Protein AF-A0A1B6PRH4-F1 (afdb_monomer_lite)

InterPro domains:
  IPR019352 SREBP regulating gene protein [PF10218] (24-128)
  IPR019352 SREBP regulating gene protein [PTHR13481] (14-128)

Structure (mmCIF, N/CA/C/O backbone):
data_AF-A0A1B6PRH4-F1
#
_entry.id   AF-A0A1B6PRH4-F1
#
loop_
_atom_site.group_PDB
_atom_site.id
_atom_site.type_symbol
_atom_site.label_atom_id
_atom_site.label_alt_id
_atom_site.label_comp_id
_atom_site.label_asym_id
_atom_site.label_entity_id
_atom_site.label_seq_id
_atom_site.pdbx_PDB_ins_code
_atom_site.Cartn_x
_atom_site.Cartn_y
_atom_site.Cartn_z
_atom_site.occupancy
_atom_site.B_iso_or_equiv
_atom_site.auth_seq_id
_atom_site.auth_comp_id
_atom_site.auth_asym_id
_atom_site.auth_atom_id
_atom_site.pdbx_PDB_model_num
ATOM 1 N N . ASP A 1 1 ? 70.673 -30.926 15.528 1.00 33.59 1 ASP A N 1
ATOM 2 C CA . ASP A 1 1 ? 70.305 -29.510 15.338 1.00 33.59 1 ASP A CA 1
ATOM 3 C C . ASP A 1 1 ? 68.884 -29.224 15.819 1.00 33.59 1 ASP A C 1
ATOM 5 O O . ASP A 1 1 ? 67.977 -29.919 15.391 1.00 33.59 1 ASP A O 1
ATOM 9 N N . VAL A 1 2 ? 68.760 -28.232 16.719 1.00 38.22 2 VAL A N 1
ATOM 10 C CA . VAL A 1 2 ? 67.645 -27.261 16.906 1.00 38.22 2 VAL A CA 1
ATOM 11 C C . VAL A 1 2 ? 66.243 -27.839 17.221 1.00 38.22 2 VAL A C 1
ATOM 13 O O . VAL A 1 2 ? 65.583 -28.402 16.363 1.00 38.22 2 VAL A O 1
ATOM 16 N N . VAL A 1 3 ? 65.797 -27.876 18.487 1.00 35.69 3 VAL A N 1
ATOM 17 C CA . VAL A 1 3 ? 65.148 -26.798 19.289 1.00 35.69 3 VAL A CA 1
ATOM 18 C C . VAL A 1 3 ? 63.795 -26.318 18.736 1.00 35.69 3 VAL A C 1
ATOM 20 O O . VAL A 1 3 ? 63.746 -25.613 17.741 1.00 35.69 3 VAL A O 1
ATOM 23 N N . GLY A 1 4 ? 62.734 -26.602 19.500 1.00 37.00 4 GLY A N 1
ATOM 24 C CA . GLY A 1 4 ? 61.896 -25.549 20.086 1.00 37.00 4 GLY A CA 1
ATOM 25 C C . GLY A 1 4 ? 60.727 -24.970 19.282 1.00 37.00 4 GLY A C 1
ATOM 26 O O . GLY A 1 4 ? 60.910 -24.173 18.374 1.00 37.00 4 GLY A O 1
ATOM 27 N N . ASP A 1 5 ? 59.549 -25.244 19.840 1.00 33.81 5 ASP A N 1
ATOM 28 C CA . ASP A 1 5 ? 58.513 -24.269 20.204 1.00 33.81 5 ASP A CA 1
ATOM 29 C C . ASP A 1 5 ? 57.366 -23.969 19.223 1.00 33.81 5 ASP A C 1
ATOM 31 O O . ASP A 1 5 ? 57.526 -23.554 18.076 1.00 33.81 5 ASP A O 1
ATOM 35 N N . SER A 1 6 ? 56.162 -24.174 19.755 1.00 49.47 6 SER A N 1
ATOM 36 C CA . SER A 1 6 ? 54.877 -23.810 19.170 1.00 49.47 6 SER A CA 1
ATOM 37 C C . SER A 1 6 ? 54.676 -22.297 19.253 1.00 49.47 6 SER A C 1
ATOM 39 O O . SER A 1 6 ? 54.876 -21.729 20.324 1.00 49.47 6 SER A O 1
ATOM 41 N N . PRO A 1 7 ? 54.105 -21.645 18.229 1.00 43.91 7 PRO A N 1
ATOM 42 C CA . PRO A 1 7 ? 53.455 -20.363 18.418 1.00 43.91 7 PRO A CA 1
ATOM 43 C C . PRO A 1 7 ? 51.938 -20.526 18.303 1.00 43.91 7 PRO A C 1
ATOM 45 O O . PRO A 1 7 ? 51.376 -20.672 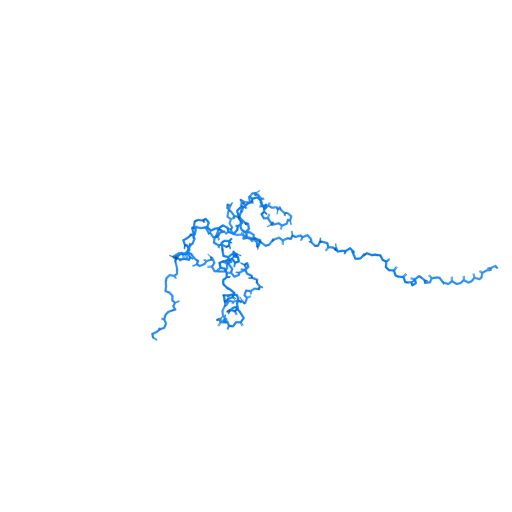17.218 1.00 43.91 7 PRO A O 1
ATOM 48 N N . SER A 1 8 ? 51.265 -20.432 19.445 1.00 50.00 8 SER A N 1
ATOM 49 C CA . SER A 1 8 ? 49.909 -19.887 19.504 1.00 50.00 8 SER A CA 1
ATOM 50 C C . SER A 1 8 ? 49.969 -18.398 19.149 1.00 50.00 8 SER A C 1
ATOM 52 O O . SER A 1 8 ? 50.751 -17.679 19.770 1.00 50.00 8 SER A O 1
ATOM 54 N N . PRO A 1 9 ? 49.107 -17.866 18.271 1.00 46.69 9 PRO A N 1
ATOM 55 C CA . PRO A 1 9 ? 48.766 -16.458 18.297 1.00 46.69 9 PRO A CA 1
ATOM 56 C C . PRO A 1 9 ? 47.439 -16.308 19.036 1.00 46.69 9 PRO A C 1
ATOM 58 O O . PRO A 1 9 ? 46.352 -16.468 18.482 1.00 46.69 9 PRO A O 1
ATOM 61 N N . SER A 1 10 ? 47.538 -15.996 20.324 1.00 45.62 10 SER A N 1
ATOM 62 C CA . SER A 1 10 ? 46.482 -15.279 21.021 1.00 45.62 10 SER A CA 1
ATOM 63 C C . SER A 1 10 ? 46.450 -13.821 20.556 1.00 45.62 10 SER A C 1
ATOM 65 O O . SER A 1 10 ? 47.498 -13.202 20.391 1.00 45.62 10 SER A O 1
ATOM 67 N N . LEU A 1 11 ? 45.234 -13.275 20.538 1.00 45.09 11 LEU A N 1
ATOM 68 C CA . LEU A 1 11 ? 44.891 -11.869 20.767 1.00 45.09 11 LEU A CA 1
ATOM 69 C C . LEU A 1 11 ? 44.703 -10.950 19.538 1.00 45.09 11 LEU A C 1
ATOM 71 O O . LEU A 1 11 ? 45.611 -10.290 19.051 1.00 45.09 11 LEU A O 1
ATOM 75 N N . SER A 1 12 ? 43.410 -10.770 19.248 1.00 44.47 12 SER A N 1
ATOM 76 C CA . SER A 1 12 ? 42.716 -9.476 19.167 1.00 44.47 12 SER A CA 1
ATOM 77 C C . SER A 1 12 ? 42.551 -8.778 17.815 1.00 44.47 12 SER A C 1
ATOM 79 O O . SER A 1 12 ? 43.491 -8.388 17.136 1.00 44.47 12 SER A O 1
ATOM 81 N N . SER A 1 13 ? 41.257 -8.525 17.576 1.00 58.16 13 SER A N 1
ATOM 82 C CA . SER A 1 13 ? 40.622 -7.428 16.846 1.00 58.16 13 SER A CA 1
ATOM 83 C C . SER A 1 13 ? 41.001 -7.219 15.381 1.00 58.16 13 SER A C 1
ATOM 85 O O . SER A 1 13 ? 42.016 -6.615 15.049 1.00 58.16 13 SER A O 1
ATOM 87 N N . ARG A 1 14 ? 40.049 -7.550 14.495 1.00 54.28 14 ARG A N 1
ATOM 88 C CA . ARG A 1 14 ? 39.701 -6.684 13.359 1.00 54.28 14 ARG A CA 1
ATOM 89 C C . ARG A 1 14 ? 38.306 -6.988 12.806 1.00 54.28 14 ARG A C 1
ATOM 91 O O . ARG A 1 14 ? 38.106 -7.976 12.115 1.00 54.28 14 ARG A O 1
ATOM 98 N N . LYS A 1 15 ? 37.430 -6.011 13.058 1.00 48.56 15 LYS A N 1
ATOM 99 C CA . LYS A 1 15 ? 36.200 -5.646 12.345 1.00 48.56 15 LYS A CA 1
ATOM 100 C C . LYS A 1 15 ? 35.042 -6.633 12.431 1.00 48.56 15 LYS A C 1
ATOM 102 O O . LYS A 1 15 ? 34.961 -7.587 11.669 1.00 48.56 15 LYS A O 1
ATOM 107 N N . ASP A 1 16 ? 34.074 -6.251 13.258 1.00 48.09 16 ASP A N 1
ATOM 108 C CA . ASP A 1 16 ? 32.658 -6.471 12.999 1.00 48.09 16 ASP A CA 1
ATOM 109 C C . ASP A 1 16 ? 32.350 -6.045 11.554 1.00 48.09 16 ASP A C 1
ATOM 111 O O . ASP A 1 16 ? 32.088 -4.878 11.256 1.00 48.09 16 ASP A O 1
ATOM 115 N N . ILE A 1 17 ? 32.425 -6.988 10.615 1.00 56.88 17 ILE A N 1
ATOM 116 C CA . ILE A 1 17 ? 31.616 -6.878 9.414 1.00 56.88 17 ILE A CA 1
ATOM 117 C C . ILE A 1 17 ? 30.196 -7.034 9.932 1.00 56.88 17 ILE A C 1
ATOM 119 O O . ILE A 1 17 ? 29.747 -8.135 10.243 1.00 56.88 17 ILE A O 1
ATOM 123 N N . CYS A 1 18 ? 29.510 -5.901 10.079 1.00 61.88 18 CYS A N 1
ATOM 124 C CA . CYS A 1 18 ? 28.065 -5.881 9.999 1.00 61.88 18 CYS A CA 1
ATOM 125 C C . CYS A 1 18 ? 27.749 -6.556 8.665 1.00 61.88 18 CYS A C 1
ATOM 127 O O . CYS A 1 18 ? 27.900 -5.947 7.604 1.00 61.88 18 CYS A O 1
ATOM 129 N N . PHE A 1 19 ? 27.441 -7.852 8.704 1.00 58.47 19 PHE A N 1
ATOM 130 C CA . PHE A 1 19 ? 26.771 -8.499 7.598 1.00 58.47 19 PHE A CA 1
ATOM 131 C C . PHE A 1 19 ? 25.474 -7.716 7.473 1.00 58.47 19 PHE A C 1
ATOM 133 O O . PHE A 1 19 ? 24.570 -7.873 8.292 1.00 58.47 19 PHE A O 1
ATOM 140 N N . ILE A 1 20 ? 25.444 -6.772 6.531 1.00 63.75 20 ILE A N 1
ATOM 141 C CA . ILE A 1 20 ? 24.212 -6.119 6.127 1.00 63.75 20 ILE A CA 1
ATOM 142 C C . ILE A 1 20 ? 23.420 -7.254 5.502 1.00 63.75 20 ILE A C 1
ATOM 144 O O . ILE A 1 20 ? 23.633 -7.609 4.343 1.00 63.75 20 ILE A O 1
ATOM 148 N N . GLU A 1 21 ? 22.605 -7.909 6.324 1.00 67.00 21 GLU A N 1
ATOM 149 C CA . GLU A 1 21 ? 21.648 -8.884 5.848 1.00 67.00 21 GLU A CA 1
ATOM 150 C C . GLU A 1 21 ? 20.840 -8.170 4.757 1.00 67.00 21 GLU A C 1
ATOM 152 O O . GLU A 1 21 ? 20.404 -7.029 4.969 1.00 67.00 21 GLU A O 1
ATOM 157 N N . PRO A 1 22 ? 20.746 -8.742 3.545 1.00 69.38 22 PRO A N 1
ATOM 158 C CA . PRO A 1 22 ? 20.070 -8.068 2.453 1.00 69.38 22 PRO A CA 1
ATOM 159 C C . PRO A 1 22 ? 18.643 -7.749 2.895 1.00 69.38 22 PRO A C 1
ATOM 161 O O . PRO A 1 22 ? 17.937 -8.617 3.403 1.00 69.38 22 PRO A O 1
ATOM 164 N N . ILE A 1 23 ? 18.229 -6.492 2.729 1.00 80.94 23 ILE A N 1
ATOM 165 C CA . ILE A 1 23 ? 16.868 -6.069 3.061 1.00 80.94 23 ILE A CA 1
ATOM 166 C C . ILE A 1 23 ? 15.927 -6.827 2.125 1.00 80.94 23 ILE A C 1
ATOM 168 O O . ILE A 1 23 ? 15.918 -6.576 0.920 1.00 80.94 23 ILE A O 1
ATOM 172 N N . VAL A 1 24 ? 15.165 -7.764 2.683 1.00 90.50 24 VAL A N 1
ATOM 173 C CA . VAL A 1 24 ? 14.123 -8.517 1.985 1.00 90.50 24 VAL A CA 1
ATOM 174 C C . VAL A 1 24 ? 12.779 -8.064 2.536 1.00 90.50 24 VAL A C 1
ATOM 176 O O . VAL A 1 24 ? 12.553 -8.117 3.743 1.00 90.50 24 VAL A O 1
ATOM 179 N N . CYS A 1 25 ? 11.896 -7.616 1.652 1.00 92.25 25 CYS A N 1
ATOM 180 C CA . CYS A 1 25 ? 10.549 -7.205 2.005 1.00 92.25 25 CYS A CA 1
ATOM 181 C C . CYS A 1 25 ? 9.588 -8.382 1.931 1.00 92.25 25 CYS A C 1
ATOM 183 O O . CYS A 1 25 ? 9.658 -9.224 1.030 1.00 92.25 25 CYS A O 1
ATOM 185 N N . ARG A 1 26 ? 8.614 -8.396 2.835 1.00 92.00 26 ARG A N 1
ATOM 186 C CA . ARG A 1 26 ? 7.399 -9.186 2.643 1.00 92.00 26 ARG A CA 1
ATOM 187 C C . ARG A 1 26 ? 6.452 -8.409 1.745 1.00 92.00 26 ARG A C 1
ATOM 189 O O . ARG A 1 26 ? 6.339 -7.195 1.851 1.00 92.00 26 ARG A O 1
ATOM 196 N N . SER A 1 27 ? 5.753 -9.111 0.866 1.00 90.88 27 SER A N 1
ATOM 197 C CA . SER A 1 27 ? 4.818 -8.483 -0.059 1.00 90.88 27 SER A CA 1
ATOM 198 C C . SER A 1 27 ? 3.546 -9.301 -0.236 1.00 90.88 27 SER A C 1
ATOM 200 O O . SER A 1 27 ? 3.471 -10.486 0.101 1.00 90.88 27 SER A O 1
ATOM 202 N N . THR A 1 28 ? 2.490 -8.649 -0.712 1.00 89.56 28 THR A N 1
ATOM 203 C CA . THR A 1 28 ? 1.202 -9.294 -0.960 1.00 89.56 28 THR A CA 1
ATOM 204 C C . THR A 1 28 ? 1.323 -10.295 -2.109 1.00 89.56 28 THR A C 1
ATOM 206 O O . THR A 1 28 ? 1.490 -9.909 -3.261 1.00 89.56 28 THR A O 1
ATOM 209 N N . VAL A 1 29 ? 1.169 -11.585 -1.809 1.00 71.88 29 VAL A N 1
ATOM 210 C CA . VAL A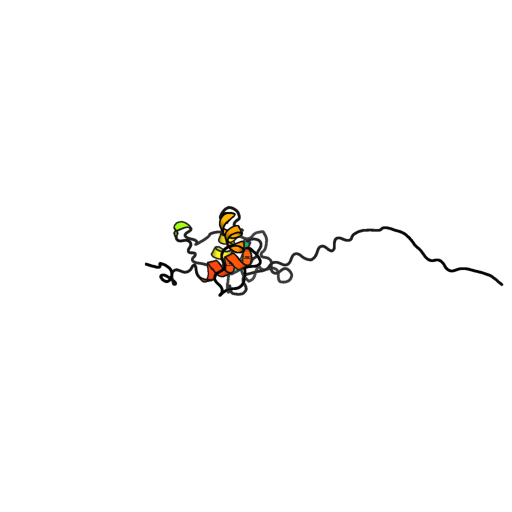 1 29 ? 1.388 -12.691 -2.766 1.00 71.88 29 VAL A CA 1
ATOM 211 C C . VAL A 1 29 ? 0.225 -12.883 -3.766 1.00 71.88 29 VAL A C 1
ATOM 213 O O . VAL A 1 29 ? 0.312 -13.704 -4.670 1.00 71.88 29 VAL A O 1
ATOM 216 N N . GLN A 1 30 ? -0.893 -12.161 -3.602 1.00 60.03 30 GLN A N 1
ATOM 217 C CA . GLN A 1 30 ? -2.159 -12.427 -4.316 1.00 60.03 30 GLN A CA 1
ATOM 218 C C . GLN A 1 30 ? -2.525 -11.406 -5.407 1.00 60.03 30 GLN A C 1
ATOM 220 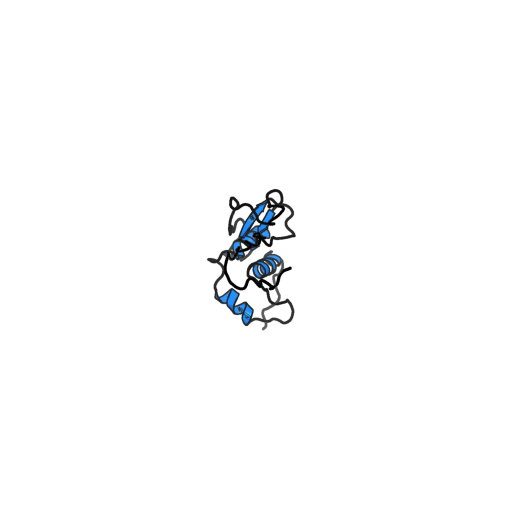O O . GLN A 1 30 ? -3.466 -11.641 -6.165 1.00 60.03 30 GLN A O 1
ATOM 225 N N . GLY A 1 31 ? -1.823 -10.277 -5.504 1.00 65.25 31 GLY A N 1
ATOM 226 C CA . GLY A 1 31 ? -2.180 -9.223 -6.450 1.00 65.25 31 GLY A CA 1
ATOM 227 C C . GLY A 1 31 ? -1.714 -9.542 -7.872 1.00 65.25 31 GLY A C 1
ATOM 228 O O . GLY A 1 31 ? -0.526 -9.718 -8.123 1.00 65.25 31 GLY A O 1
ATOM 229 N N . ARG A 1 32 ? -2.644 -9.613 -8.837 1.00 73.38 32 ARG A N 1
ATOM 230 C CA . ARG A 1 32 ? -2.312 -9.892 -10.253 1.00 73.38 32 ARG A CA 1
ATOM 231 C C . ARG A 1 32 ? -1.621 -8.715 -10.951 1.00 73.38 32 ARG A C 1
ATOM 233 O O . ARG A 1 32 ? -0.864 -8.919 -11.896 1.00 73.38 32 ARG A O 1
ATOM 240 N N . HIS A 1 33 ? -1.927 -7.491 -10.527 1.00 86.88 33 HIS A N 1
ATOM 241 C CA . HIS A 1 33 ? -1.490 -6.264 -11.202 1.00 86.88 33 HIS A CA 1
ATOM 242 C C . HIS A 1 33 ? -0.671 -5.351 -10.296 1.00 86.88 33 HIS A C 1
ATOM 244 O O . HIS A 1 33 ? 0.299 -4.752 -10.753 1.00 86.88 33 HIS A O 1
ATOM 250 N N . LEU A 1 34 ? -1.050 -5.268 -9.023 1.00 90.75 34 LEU A N 1
ATOM 251 C CA . LEU A 1 34 ? -0.378 -4.465 -8.015 1.00 90.75 34 LEU A CA 1
ATOM 252 C C . LEU A 1 34 ? 0.154 -5.371 -6.915 1.00 90.75 34 LEU A C 1
ATOM 254 O O . LEU A 1 34 ? -0.398 -6.440 -6.666 1.00 90.75 34 LEU A O 1
ATOM 258 N N . ILE A 1 35 ? 1.209 -4.921 -6.257 1.00 92.38 35 ILE A N 1
ATOM 259 C CA . ILE A 1 35 ? 1.778 -5.539 -5.070 1.00 92.38 35 ILE A CA 1
ATOM 260 C C . ILE A 1 35 ? 1.977 -4.443 -4.030 1.00 92.38 35 ILE A C 1
ATOM 262 O O . ILE A 1 35 ? 2.364 -3.328 -4.375 1.00 92.38 35 ILE A O 1
ATOM 266 N N . SER A 1 36 ? 1.705 -4.770 -2.770 1.00 93.75 36 SER A N 1
ATOM 267 C CA . SER A 1 36 ? 2.038 -3.945 -1.613 1.00 93.75 36 SER A CA 1
ATOM 268 C C . SER A 1 36 ? 3.109 -4.646 -0.784 1.00 93.75 36 SER A C 1
ATOM 270 O O . SER A 1 36 ? 2.970 -5.841 -0.502 1.00 93.75 36 SER A O 1
ATOM 272 N N . ASP A 1 37 ? 4.174 -3.936 -0.425 1.00 94.00 37 ASP A N 1
ATOM 273 C CA . ASP A 1 37 ? 5.223 -4.444 0.460 1.00 94.00 37 ASP A CA 1
ATOM 274 C C . ASP A 1 37 ? 5.036 -4.007 1.923 1.00 94.00 37 ASP A C 1
ATOM 276 O O . ASP A 1 37 ? 4.207 -3.156 2.255 1.00 94.00 37 ASP A O 1
ATOM 280 N N . ASP A 1 38 ? 5.801 -4.614 2.826 1.00 93.19 38 ASP A N 1
ATOM 281 C CA . ASP A 1 38 ? 5.776 -4.346 4.265 1.00 93.19 38 ASP A CA 1
ATOM 282 C C . ASP A 1 38 ? 6.380 -2.996 4.667 1.00 93.19 38 ASP A C 1
ATOM 284 O O . ASP A 1 38 ? 6.126 -2.513 5.773 1.00 93.19 38 ASP A O 1
ATOM 288 N N . ASN A 1 39 ? 7.073 -2.323 3.747 1.00 93.12 39 ASN A N 1
ATOM 289 C CA . ASN A 1 39 ? 7.460 -0.919 3.883 1.00 93.12 39 ASN A CA 1
ATOM 290 C C . ASN A 1 39 ? 6.329 0.054 3.510 1.00 93.12 39 ASN A C 1
ATOM 292 O O . ASN A 1 39 ? 6.450 1.268 3.746 1.00 93.12 39 ASN A O 1
ATOM 296 N N . GLY A 1 40 ? 5.232 -0.482 2.969 1.00 92.75 40 GLY A N 1
ATOM 297 C CA . GLY A 1 40 ? 4.015 0.217 2.601 1.00 92.75 40 GLY A CA 1
ATOM 298 C C . GLY A 1 40 ? 4.024 0.799 1.196 1.00 92.75 40 GLY A C 1
ATOM 299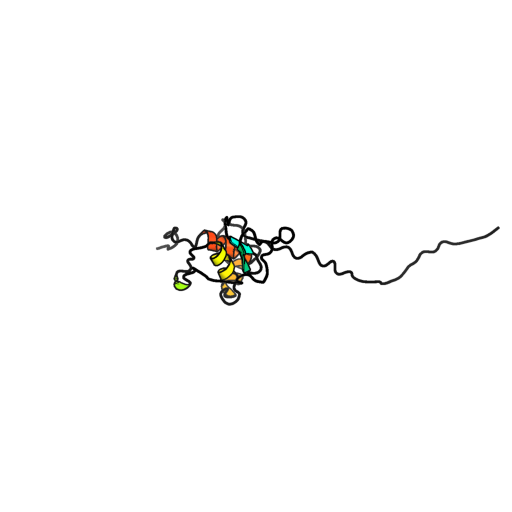 O O . GLY A 1 40 ? 3.151 1.616 0.904 1.00 92.75 40 GLY A O 1
ATOM 300 N N . TYR A 1 41 ? 4.969 0.432 0.333 1.00 95.06 41 TYR A N 1
ATOM 301 C CA . TYR A 1 41 ? 4.953 0.850 -1.067 1.00 95.06 41 TYR A CA 1
ATOM 302 C C . TYR A 1 41 ? 4.005 -0.020 -1.884 1.00 95.06 41 TYR A C 1
ATOM 304 O O . TYR A 1 41 ? 3.964 -1.237 -1.713 1.00 95.06 41 TYR A O 1
ATOM 312 N N . VAL A 1 42 ? 3.275 0.611 -2.805 1.00 92.94 42 VAL A N 1
ATOM 313 C CA . VAL A 1 42 ? 2.487 -0.073 -3.833 1.00 92.94 42 VAL A CA 1
ATOM 314 C C . VAL A 1 42 ? 3.169 0.100 -5.180 1.00 92.94 42 VAL A C 1
ATOM 316 O O . VAL A 1 42 ? 3.525 1.210 -5.578 1.00 92.94 42 VAL A O 1
ATOM 319 N N . CYS A 1 43 ? 3.342 -1.000 -5.900 1.00 92.44 43 CYS A N 1
ATOM 320 C CA . CYS A 1 43 ? 3.934 -0.994 -7.227 1.00 92.44 43 CYS A CA 1
ATOM 321 C C . CYS A 1 43 ? 3.267 -2.017 -8.145 1.00 92.44 43 CYS A C 1
ATOM 323 O O . CYS A 1 43 ? 2.514 -2.883 -7.701 1.00 92.44 43 CYS A O 1
ATOM 325 N N . SER A 1 44 ? 3.541 -1.924 -9.446 1.00 91.56 44 SER A N 1
ATOM 326 C CA . SER A 1 44 ? 3.137 -2.969 -10.386 1.00 91.56 44 SER A CA 1
ATOM 327 C C . SER A 1 44 ? 3.871 -4.267 -10.065 1.00 91.56 44 SER A C 1
ATOM 329 O O . SER A 1 44 ? 5.071 -4.242 -9.772 1.00 91.56 44 SER A O 1
ATOM 331 N N . ALA A 1 45 ? 3.189 -5.403 -10.212 1.00 90.00 45 ALA A N 1
ATOM 332 C CA . ALA A 1 45 ? 3.799 -6.721 -10.048 1.00 90.00 45 ALA A CA 1
ATOM 333 C C . ALA A 1 45 ? 5.024 -6.940 -10.960 1.00 90.00 45 ALA A C 1
ATOM 335 O O . ALA A 1 45 ? 5.898 -7.734 -10.637 1.00 90.00 45 ALA A O 1
ATOM 336 N N . LEU A 1 46 ? 5.118 -6.205 -12.074 1.00 90.69 46 LEU A N 1
ATOM 337 C CA . LEU A 1 46 ? 6.254 -6.253 -13.003 1.00 90.69 46 LEU A CA 1
ATOM 338 C C . LEU A 1 46 ? 7.460 -5.414 -12.551 1.00 90.69 46 LEU A C 1
ATOM 340 O O . LEU A 1 46 ? 8.551 -5.577 -13.085 1.00 90.69 46 LEU A O 1
ATOM 344 N N . SER A 1 47 ? 7.259 -4.489 -11.611 1.00 91.31 47 SER A N 1
ATOM 345 C CA . SER A 1 47 ? 8.285 -3.546 -11.140 1.00 91.31 47 SER A CA 1
ATOM 346 C C . SER A 1 47 ? 8.933 -3.945 -9.813 1.00 91.31 47 SER A C 1
ATOM 348 O O . SER A 1 47 ? 9.846 -3.262 -9.354 1.00 91.31 47 SER A O 1
ATOM 350 N N . ILE A 1 48 ? 8.460 -5.028 -9.191 1.00 91.31 48 ILE A N 1
ATOM 351 C CA . ILE A 1 48 ? 9.019 -5.551 -7.945 1.00 91.31 48 ILE A CA 1
ATOM 352 C C . ILE A 1 48 ? 10.449 -6.053 -8.162 1.00 91.31 48 ILE A C 1
ATOM 354 O O . ILE A 1 48 ? 10.765 -6.658 -9.188 1.00 91.31 48 ILE A O 1
ATOM 358 N N . ASN A 1 49 ? 11.326 -5.815 -7.189 1.00 91.31 49 ASN A N 1
ATOM 359 C CA . ASN A 1 49 ? 12.683 -6.335 -7.255 1.00 91.31 49 ASN A CA 1
ATOM 360 C C . ASN A 1 49 ? 12.667 -7.866 -7.047 1.00 91.31 49 ASN A C 1
ATOM 362 O O . ASN A 1 49 ? 12.199 -8.320 -6.002 1.00 91.31 49 ASN A O 1
ATOM 366 N N . PRO A 1 50 ? 13.198 -8.674 -7.985 1.00 89.19 50 PRO A N 1
ATOM 367 C CA . PRO A 1 50 ? 13.128 -10.134 -7.896 1.00 89.19 50 PRO A CA 1
ATOM 368 C C . PRO A 1 50 ? 14.023 -10.734 -6.803 1.00 89.19 50 PRO A C 1
ATOM 370 O O . PRO A 1 50 ? 13.844 -11.893 -6.451 1.00 89.19 50 PRO A O 1
ATOM 373 N N . TRP A 1 51 ? 14.990 -9.975 -6.280 1.00 89.19 51 TRP A N 1
ATOM 374 C CA . TRP A 1 51 ? 15.906 -10.434 -5.236 1.00 89.19 51 TRP A CA 1
ATOM 375 C C . TRP A 1 51 ? 15.431 -10.035 -3.839 1.00 89.19 51 TRP A C 1
ATOM 377 O O . TRP A 1 51 ? 15.430 -10.853 -2.925 1.00 89.19 51 TRP A O 1
ATOM 387 N N . SER A 1 52 ? 15.019 -8.777 -3.662 1.00 92.00 52 SER A N 1
ATOM 388 C CA . SER A 1 52 ? 14.572 -8.267 -2.361 1.00 92.00 52 SER A CA 1
ATOM 389 C C . SER A 1 52 ? 13.068 -8.377 -2.134 1.00 92.00 52 SER A C 1
ATOM 391 O O . SER A 1 52 ? 12.626 -8.156 -1.013 1.00 92.00 52 SER A O 1
ATOM 393 N N . HIS A 1 53 ? 12.265 -8.671 -3.162 1.00 90.88 53 HIS A N 1
ATOM 394 C CA . HIS A 1 53 ? 10.796 -8.647 -3.103 1.00 90.88 53 HIS A CA 1
ATOM 395 C C . HIS A 1 53 ? 10.192 -7.302 -2.651 1.00 90.88 53 HIS A C 1
ATOM 397 O O . HIS A 1 53 ? 9.014 -7.231 -2.296 1.00 90.88 53 HIS A O 1
ATOM 403 N N . CYS A 1 54 ? 10.978 -6.225 -2.689 1.00 92.56 54 CYS A N 1
ATOM 404 C CA . CYS A 1 54 ? 10.532 -4.876 -2.361 1.00 92.56 54 CYS A CA 1
ATOM 405 C C . CYS A 1 54 ? 10.010 -4.155 -3.602 1.00 92.56 54 CYS A C 1
ATOM 407 O O . CYS A 1 54 ? 10.545 -4.318 -4.707 1.00 92.56 54 CYS A O 1
ATOM 409 N N . CYS A 1 55 ? 9.017 -3.294 -3.405 1.00 93.00 55 CYS A N 1
ATOM 410 C CA . CYS A 1 55 ? 8.650 -2.313 -4.408 1.00 93.00 55 CYS A CA 1
ATOM 411 C C . CYS A 1 55 ? 9.732 -1.218 -4.509 1.00 93.00 55 CYS A C 1
ATOM 413 O O . CYS A 1 55 ? 10.425 -0.921 -3.530 1.00 93.00 55 CYS A O 1
ATOM 415 N N . PRO A 1 56 ? 9.910 -0.595 -5.687 1.00 92.50 56 PRO A N 1
ATOM 416 C CA . PRO A 1 56 ? 10.808 0.542 -5.829 1.00 92.50 56 PRO A CA 1
ATOM 417 C C . PRO A 1 56 ? 10.310 1.713 -4.974 1.00 92.50 56 PRO A C 1
ATOM 419 O O . PRO A 1 56 ? 9.114 2.006 -4.932 1.00 92.50 56 PRO A O 1
ATOM 422 N N . THR A 1 57 ? 11.233 2.439 -4.342 1.00 86.44 57 THR A N 1
ATOM 423 C CA . THR A 1 57 ? 10.918 3.581 -3.461 1.00 86.44 57 THR A CA 1
ATOM 424 C C . THR A 1 57 ? 10.353 4.800 -4.196 1.00 86.44 57 THR A C 1
ATOM 426 O O . THR A 1 57 ? 10.007 5.797 -3.569 1.00 86.44 57 THR A O 1
ATOM 429 N N . THR A 1 58 ? 10.246 4.728 -5.523 1.00 81.25 58 THR A N 1
ATOM 430 C CA . THR A 1 58 ? 9.541 5.698 -6.368 1.00 81.25 58 THR A CA 1
ATOM 431 C C . THR A 1 58 ? 8.026 5.488 -6.384 1.00 81.25 58 THR A C 1
ATOM 433 O O . THR A 1 58 ? 7.316 6.325 -6.932 1.00 81.25 58 THR A O 1
ATOM 436 N N . GLY A 1 59 ? 7.534 4.357 -5.868 1.00 75.44 59 GLY A N 1
ATOM 437 C CA . GLY A 1 59 ? 6.109 4.043 -5.810 1.00 75.44 59 GLY A CA 1
ATOM 438 C C . GLY A 1 59 ? 5.358 4.810 -4.722 1.00 75.44 59 GLY A C 1
ATOM 439 O O . GLY A 1 59 ? 5.945 5.450 -3.847 1.00 75.44 59 GLY A O 1
ATOM 440 N N . ASP A 1 60 ? 4.035 4.696 -4.753 1.00 82.50 60 ASP A N 1
ATOM 441 C CA . ASP A 1 60 ? 3.161 5.314 -3.763 1.00 82.50 60 ASP A CA 1
ATOM 442 C C . ASP A 1 60 ? 3.311 4.619 -2.404 1.00 82.50 60 ASP A C 1
ATOM 444 O O . ASP A 1 60 ? 2.960 3.446 -2.247 1.00 82.50 60 ASP A O 1
ATOM 448 N N . ARG A 1 61 ? 3.811 5.348 -1.402 1.00 93.00 61 ARG A N 1
ATOM 449 C CA . ARG A 1 61 ? 3.970 4.838 -0.035 1.00 93.00 61 ARG A CA 1
ATOM 450 C C . ARG A 1 61 ? 2.778 5.200 0.837 1.00 93.00 61 ARG A C 1
ATOM 452 O O . ARG A 1 61 ? 2.402 6.366 0.928 1.00 93.00 61 ARG A O 1
ATOM 459 N N . PHE A 1 62 ? 2.237 4.210 1.538 1.00 92.69 62 PHE A N 1
ATOM 460 C CA . PHE A 1 62 ? 1.086 4.344 2.433 1.00 92.69 62 PHE A CA 1
ATOM 461 C C . PHE A 1 62 ? -0.141 4.985 1.770 1.00 92.69 62 PHE A C 1
ATOM 463 O O . PHE A 1 62 ? -0.914 5.697 2.421 1.00 92.69 62 PHE A O 1
ATOM 470 N N . SER A 1 63 ? -0.300 4.771 0.462 1.00 90.56 63 SER A N 1
ATOM 471 C CA . SER A 1 63 ? -1.363 5.396 -0.312 1.00 90.56 63 SER A CA 1
ATOM 472 C C . SER A 1 63 ? -2.705 4.749 -0.013 1.00 90.56 63 SER A C 1
ATOM 474 O O . SER A 1 63 ? -2.866 3.532 -0.048 1.00 90.56 63 SER A O 1
ATOM 476 N N . CYS A 1 64 ? -3.687 5.604 0.254 1.00 89.44 64 CYS A N 1
ATOM 477 C CA . CYS A 1 64 ? -5.083 5.239 0.466 1.00 89.44 64 CYS A CA 1
ATOM 478 C C . CYS A 1 64 ? -5.919 5.441 -0.802 1.00 89.44 64 CYS A C 1
ATOM 480 O O . CYS A 1 64 ? -7.121 5.705 -0.718 1.00 89.44 64 CYS A O 1
ATOM 482 N N . GLN A 1 65 ? -5.295 5.380 -1.980 1.00 88.44 65 GLN A N 1
ATOM 483 C CA . GLN A 1 65 ? -5.999 5.556 -3.241 1.00 88.44 65 GLN A CA 1
ATOM 484 C C . GLN A 1 65 ? -7.135 4.536 -3.371 1.00 88.44 65 GLN A C 1
ATOM 486 O O . GLN A 1 65 ? -6.945 3.334 -3.214 1.00 88.44 65 GLN A O 1
ATOM 491 N N . GLY A 1 66 ? -8.345 5.039 -3.632 1.00 84.38 66 GLY A N 1
ATOM 492 C CA . GLY A 1 66 ? -9.538 4.200 -3.751 1.00 84.38 66 GLY A CA 1
ATOM 493 C C . GLY A 1 66 ? -10.074 3.633 -2.426 1.00 84.38 66 GLY A C 1
ATOM 494 O O . GLY A 1 66 ? -11.012 2.833 -2.440 1.00 84.38 66 GLY A O 1
ATOM 495 N N . CYS A 1 67 ? -9.539 4.07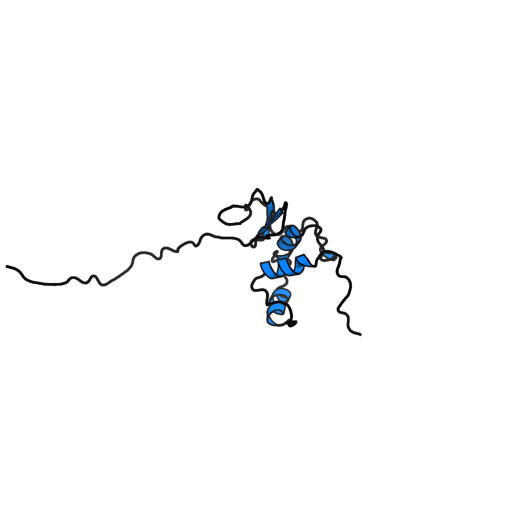9 -1.284 1.00 86.94 67 CYS A N 1
ATOM 496 C CA . CYS A 1 67 ? -10.093 3.809 0.038 1.00 86.94 67 CYS A CA 1
ATOM 497 C C . CYS A 1 67 ? -11.077 4.898 0.475 1.00 86.94 67 CYS A C 1
ATOM 499 O O . CYS A 1 67 ? -10.763 6.087 0.485 1.00 86.94 67 CYS A O 1
ATOM 501 N N . LYS A 1 68 ? -12.261 4.480 0.921 1.00 84.31 68 LYS A N 1
ATOM 502 C CA . LYS A 1 68 ? -13.216 5.320 1.646 1.00 84.31 68 LYS A CA 1
ATOM 503 C C . LYS A 1 68 ? -12.965 5.143 3.137 1.00 84.31 68 LYS A C 1
ATOM 505 O O . LYS A 1 68 ? -13.479 4.205 3.745 1.00 84.31 68 LYS A O 1
ATOM 510 N N . LEU A 1 69 ? -12.155 6.033 3.712 1.00 76.50 69 LEU A N 1
ATOM 511 C CA . LEU A 1 69 ? -11.711 5.925 5.107 1.00 76.50 69 LEU A CA 1
ATOM 512 C C . LEU A 1 69 ? -12.877 5.931 6.106 1.00 76.50 69 LEU A C 1
ATOM 514 O O . LEU A 1 69 ? -12.820 5.189 7.083 1.00 76.50 69 LEU A O 1
ATOM 518 N N . ASP A 1 70 ? -13.952 6.670 5.819 1.00 75.19 70 ASP A N 1
ATOM 519 C CA . ASP A 1 70 ? -15.149 6.732 6.674 1.00 75.19 70 ASP A CA 1
ATOM 520 C C . ASP A 1 70 ? -15.882 5.386 6.758 1.00 75.19 70 ASP A C 1
ATOM 522 O O . ASP A 1 70 ? -16.402 5.010 7.805 1.00 75.19 70 ASP A O 1
ATOM 526 N N . LEU A 1 71 ? -15.876 4.628 5.659 1.00 68.50 71 LEU A N 1
ATOM 527 C CA . LEU A 1 71 ? -16.472 3.293 5.575 1.00 68.50 71 LEU A CA 1
ATOM 528 C C . LEU A 1 71 ? -15.466 2.184 5.901 1.00 68.50 71 LEU A C 1
ATOM 530 O O . LEU A 1 71 ? -15.827 1.012 5.887 1.00 68.50 71 LEU A O 1
ATOM 534 N N . GLN A 1 72 ? -14.200 2.540 6.142 1.00 70.81 72 GLN A N 1
ATOM 535 C CA . GLN A 1 72 ? -13.081 1.609 6.317 1.00 70.81 72 GLN A CA 1
ATOM 536 C C . GLN A 1 72 ? -12.974 0.555 5.196 1.00 70.81 72 GLN A C 1
ATOM 538 O O . GLN A 1 72 ? -12.470 -0.545 5.417 1.00 70.81 72 GLN A O 1
ATOM 543 N N . CYS A 1 73 ? -13.430 0.908 3.991 1.00 77.06 73 CYS A N 1
ATOM 544 C CA . CYS A 1 73 ? -13.472 0.039 2.817 1.00 77.06 73 CYS A CA 1
ATOM 545 C C . CYS A 1 73 ? -12.533 0.564 1.728 1.00 77.06 73 CYS A C 1
ATOM 547 O O . CYS A 1 73 ? -12.387 1.776 1.563 1.00 77.06 73 CYS A O 1
ATOM 549 N N . CYS A 1 74 ? -11.960 -0.335 0.930 1.00 85.62 74 CYS A N 1
ATOM 550 C CA . CYS A 1 74 ? -11.128 0.017 -0.222 1.00 85.62 74 CYS A CA 1
ATOM 551 C C . CYS A 1 74 ? -11.525 -0.789 -1.456 1.00 85.62 74 CYS A C 1
ATOM 553 O O . CYS A 1 74 ? -11.978 -1.925 -1.346 1.00 85.62 74 CYS A O 1
ATOM 555 N N . ASN A 1 75 ? -11.343 -0.200 -2.637 1.00 84.56 75 ASN A N 1
ATOM 556 C CA . ASN A 1 75 ? -11.573 -0.875 -3.917 1.00 84.56 75 ASN A CA 1
ATOM 557 C C . ASN A 1 75 ? -10.437 -1.837 -4.318 1.00 84.56 75 ASN A C 1
ATOM 559 O O . ASN A 1 75 ? -10.659 -2.734 -5.124 1.00 84.56 75 ASN A O 1
ATOM 563 N N . SER A 1 76 ? -9.237 -1.651 -3.765 1.00 86.19 76 SER A N 1
ATOM 564 C CA . SER A 1 76 ? -8.061 -2.488 -3.988 1.00 86.19 76 SER A CA 1
ATOM 565 C C . SER A 1 76 ? -7.531 -2.991 -2.656 1.00 86.19 76 SER A C 1
ATOM 567 O O . SER A 1 76 ? -7.412 -2.245 -1.678 1.00 86.19 76 SER A O 1
ATOM 569 N N . TYR A 1 77 ? -7.200 -4.277 -2.643 1.00 88.25 77 TYR A N 1
ATOM 570 C CA . TYR A 1 77 ? -6.608 -4.941 -1.496 1.00 88.25 77 TYR A CA 1
ATOM 571 C C . TYR A 1 77 ? -5.218 -4.370 -1.180 1.00 88.25 77 TYR A C 1
ATOM 573 O O . TYR A 1 77 ? -4.911 -4.079 -0.029 1.00 88.25 77 TYR A O 1
ATOM 581 N N . GLU A 1 78 ? -4.401 -4.125 -2.197 1.00 91.31 78 GLU A N 1
ATOM 582 C CA . GLU A 1 78 ? -3.019 -3.661 -2.077 1.00 91.31 78 GLU A CA 1
ATOM 583 C C . GLU A 1 78 ? -2.948 -2.236 -1.520 1.00 91.31 78 GLU A C 1
ATOM 585 O O . GLU A 1 78 ? -2.182 -1.976 -0.587 1.00 91.31 78 GLU A O 1
ATOM 590 N N . TYR A 1 79 ? -3.807 -1.337 -2.018 1.00 90.44 79 TYR A N 1
ATOM 591 C CA . TYR A 1 79 ? -3.949 0.008 -1.456 1.00 90.44 79 TYR A CA 1
ATOM 592 C C . TYR A 1 79 ? -4.557 -0.020 -0.049 1.00 90.44 79 TYR A C 1
ATOM 594 O O . TYR A 1 79 ? -4.146 0.765 0.800 1.00 90.44 79 TYR A O 1
ATOM 602 N N . CYS A 1 80 ? -5.465 -0.956 0.259 1.00 89.81 80 CYS A N 1
ATOM 603 C CA . CYS A 1 80 ? -5.928 -1.147 1.635 1.00 89.81 80 CYS A CA 1
ATOM 604 C C . CYS A 1 80 ? -4.772 -1.498 2.574 1.00 89.81 80 CYS A C 1
ATOM 606 O O . CYS A 1 80 ? -4.623 -0.870 3.623 1.00 89.81 80 CYS A O 1
ATOM 608 N N . VAL A 1 81 ? -3.946 -2.481 2.195 1.00 90.62 81 VAL A N 1
ATOM 609 C CA . VAL A 1 81 ? -2.807 -2.927 3.005 1.00 90.62 81 VAL A CA 1
ATOM 610 C C . VAL A 1 81 ? -1.808 -1.784 3.178 1.00 90.62 81 VAL A C 1
ATOM 612 O O . VAL A 1 81 ? -1.446 -1.473 4.308 1.00 90.62 81 VAL A O 1
ATOM 615 N N . SER A 1 82 ? -1.444 -1.090 2.095 1.00 92.31 82 SER A N 1
ATOM 616 C CA . SER A 1 82 ? -0.535 0.065 2.142 1.00 92.31 82 SER A CA 1
ATOM 617 C C . SER A 1 82 ? -1.069 1.187 3.039 1.00 92.31 82 SER A C 1
ATOM 619 O O . SER A 1 82 ? -0.384 1.636 3.956 1.00 92.31 82 SER A O 1
ATOM 621 N N . CYS A 1 83 ? -2.322 1.596 2.846 1.00 90.81 83 CYS A N 1
ATOM 622 C CA . CYS A 1 83 ? -2.979 2.610 3.667 1.00 90.81 83 CYS A CA 1
ATOM 623 C C . CYS A 1 83 ? -3.047 2.217 5.150 1.00 90.81 83 CYS A C 1
ATOM 625 O O . CYS A 1 83 ? -2.839 3.053 6.030 1.00 90.81 83 CYS A O 1
ATOM 627 N N . CYS A 1 84 ? -3.325 0.942 5.431 1.00 88.50 84 CYS A N 1
ATOM 628 C CA . CYS A 1 84 ? -3.383 0.406 6.785 1.00 88.50 84 CYS A CA 1
ATOM 629 C C . CYS A 1 84 ? -2.026 0.478 7.489 1.00 88.50 84 CYS A C 1
ATOM 631 O O . CYS A 1 84 ? -1.994 0.774 8.678 1.00 88.50 84 CYS A O 1
ATOM 633 N N . LEU A 1 85 ? -0.918 0.281 6.767 1.00 90.81 85 LEU A N 1
ATOM 634 C CA . LEU A 1 85 ? 0.440 0.372 7.315 1.00 90.81 85 LEU A CA 1
ATOM 635 C C . LEU A 1 85 ? 0.843 1.801 7.707 1.00 90.81 85 LEU A C 1
ATOM 637 O O . LEU A 1 85 ? 1.871 1.987 8.359 1.00 90.81 85 LEU A O 1
ATOM 641 N N . ASN A 1 86 ? 0.058 2.813 7.327 1.00 89.56 86 ASN A N 1
ATOM 642 C CA . ASN A 1 86 ? 0.369 4.202 7.623 1.00 89.56 86 ASN A CA 1
ATOM 643 C C . ASN A 1 86 ? 0.398 4.447 9.148 1.00 89.56 86 ASN A C 1
ATOM 645 O O . ASN A 1 86 ? -0.646 4.349 9.807 1.00 89.56 86 ASN A O 1
ATOM 649 N N . PRO A 1 87 ? 1.539 4.859 9.730 1.00 83.50 87 PRO A N 1
ATOM 650 C CA . PRO A 1 87 ? 1.653 5.074 11.172 1.00 83.50 87 PRO A CA 1
ATOM 651 C C . PRO A 1 87 ? 0.749 6.202 11.691 1.00 83.50 87 PRO A C 1
ATOM 653 O O . PRO A 1 87 ? 0.397 6.209 12.865 1.00 83.50 87 PRO A O 1
ATOM 656 N N . SER A 1 88 ? 0.328 7.140 10.837 1.00 78.94 88 SER A N 1
ATOM 657 C CA . SER A 1 88 ? -0.642 8.182 11.201 1.00 78.94 88 SER A CA 1
ATOM 658 C C . SER A 1 88 ? -2.083 7.666 11.278 1.00 78.94 88 SER A C 1
ATOM 660 O O . SER A 1 88 ? -2.950 8.354 11.815 1.00 78.94 88 SER A O 1
ATOM 662 N N . LYS A 1 89 ? -2.366 6.483 10.717 1.00 68.38 89 LYS A N 1
ATOM 663 C CA . LYS A 1 89 ? -3.691 5.842 10.726 1.00 68.38 89 LYS A CA 1
ATOM 664 C C . LYS A 1 89 ? -3.784 4.711 11.746 1.00 68.38 89 LYS A C 1
ATOM 666 O O . LYS A 1 89 ? -4.868 4.465 12.268 1.00 68.38 89 LYS A O 1
ATOM 671 N N . ILE A 1 90 ? -2.664 4.073 12.070 1.00 68.56 90 ILE A N 1
ATOM 672 C CA . ILE A 1 90 ? -2.575 3.088 13.145 1.00 68.56 90 ILE A CA 1
ATOM 673 C C . ILE A 1 90 ? -2.560 3.823 14.485 1.00 68.56 90 ILE A C 1
ATOM 675 O O . ILE A 1 90 ? -1.541 4.369 14.911 1.00 68.56 90 ILE A O 1
ATOM 679 N N . LYS A 1 91 ? -3.687 3.822 15.198 1.00 59.84 91 LYS A N 1
ATOM 680 C CA . LYS A 1 91 ? -3.695 4.290 16.584 1.00 59.84 91 LYS A CA 1
ATOM 681 C C . LYS A 1 91 ? -2.971 3.244 17.436 1.00 59.84 91 LYS A C 1
ATOM 683 O O . LYS A 1 91 ? -3.248 2.053 17.321 1.00 59.84 91 LYS A O 1
ATOM 688 N N . LYS A 1 92 ? -2.039 3.663 18.305 1.00 52.38 92 LYS A N 1
ATOM 689 C CA . LYS A 1 92 ? -1.247 2.755 19.175 1.00 52.38 92 LYS A CA 1
ATOM 690 C C . LYS A 1 92 ? -2.114 1.733 19.930 1.00 52.38 92 LYS A C 1
ATOM 692 O O . LYS A 1 92 ? -1.671 0.619 20.184 1.00 52.38 92 LYS A O 1
ATOM 697 N N . GLU A 1 93 ? -3.348 2.106 20.253 1.00 51.00 93 GLU A N 1
ATOM 698 C CA . GLU A 1 93 ? -4.373 1.268 20.878 1.00 51.00 93 GLU A CA 1
ATOM 699 C C . GLU A 1 93 ? -4.805 0.049 20.047 1.00 51.00 93 GLU A C 1
ATOM 701 O O . GLU A 1 93 ? -5.082 -0.990 20.635 1.00 51.00 93 GLU A O 1
ATOM 706 N N . ASP A 1 94 ? -4.789 0.104 18.714 1.00 58.00 94 ASP A N 1
ATOM 707 C CA . ASP A 1 94 ? -5.128 -1.045 17.859 1.00 58.00 94 ASP A CA 1
ATOM 708 C C . ASP A 1 94 ? -3.985 -2.073 17.809 1.00 58.00 94 ASP A C 1
ATOM 710 O O . ASP A 1 94 ? -4.229 -3.277 17.757 1.00 58.00 94 ASP A O 1
ATOM 714 N N . VAL A 1 95 ? -2.734 -1.612 17.945 1.00 54.50 95 VAL A N 1
ATOM 715 C CA . VAL A 1 95 ? -1.556 -2.484 18.106 1.00 54.50 95 VAL A CA 1
ATOM 716 C C . VAL A 1 95 ? -1.481 -3.059 19.526 1.00 54.50 95 VAL A C 1
ATOM 718 O O . VAL A 1 95 ? -1.112 -4.214 19.716 1.00 54.50 95 VAL A O 1
ATOM 721 N N . LEU A 1 96 ? -1.865 -2.284 20.546 1.00 50.88 96 LEU A N 1
ATOM 722 C CA . LEU A 1 96 ? -1.897 -2.724 21.949 1.00 50.88 96 LEU A CA 1
ATOM 723 C C . LEU A 1 96 ? -3.053 -3.694 22.241 1.00 50.88 96 LEU A C 1
ATOM 725 O O . LEU A 1 96 ? -2.864 -4.649 22.999 1.00 50.88 96 LEU A O 1
ATOM 729 N N . LYS A 1 97 ? -4.213 -3.526 21.590 1.00 48.69 97 LYS A N 1
ATOM 730 C CA . LYS A 1 97 ? -5.315 -4.498 21.634 1.00 48.69 97 LYS A CA 1
ATOM 731 C C . LYS A 1 97 ? -4.898 -5.872 21.103 1.00 48.69 97 LYS A C 1
ATOM 733 O O . LYS A 1 97 ? -5.509 -6.846 21.506 1.00 48.69 97 LYS A O 1
ATOM 738 N N . LEU A 1 98 ? -3.828 -6.008 20.316 1.00 49.97 98 LEU A N 1
ATOM 739 C CA . LEU A 1 98 ? -3.330 -7.317 19.860 1.00 49.97 98 LEU A CA 1
ATOM 740 C C . LEU A 1 98 ? -2.613 -8.135 20.949 1.00 49.97 98 LEU A C 1
ATOM 742 O O . LEU A 1 98 ? -2.557 -9.357 20.833 1.00 49.97 98 LEU A O 1
ATOM 746 N N . LYS A 1 99 ? -2.113 -7.518 22.033 1.00 45.09 99 LYS A N 1
ATOM 747 C CA . LYS A 1 99 ? -1.642 -8.287 23.206 1.00 45.09 99 LYS A CA 1
ATOM 748 C C . LYS A 1 99 ? -2.794 -8.782 24.087 1.00 45.09 99 LYS A C 1
ATOM 750 O O . LYS A 1 99 ? -2.599 -9.726 24.846 1.00 45.09 99 LYS A O 1
ATOM 755 N N . VAL A 1 100 ? -3.966 -8.146 24.010 1.00 44.16 100 VAL A N 1
ATOM 756 C CA . VAL A 1 100 ? -5.056 -8.325 24.988 1.00 44.16 100 VAL A CA 1
ATOM 757 C C . VAL A 1 100 ? -6.316 -8.962 24.379 1.00 44.16 100 VAL A C 1
ATOM 759 O O . VAL A 1 100 ? -7.023 -9.689 25.070 1.00 44.16 100 VAL A O 1
ATOM 762 N N . ALA A 1 101 ? -6.594 -8.775 23.090 1.00 42.78 101 ALA A N 1
ATOM 763 C CA . ALA A 1 101 ? -7.794 -9.270 22.422 1.00 42.78 101 ALA A CA 1
ATOM 764 C C . ALA A 1 101 ? -7.513 -10.573 21.656 1.00 42.78 101 ALA A C 1
ATOM 766 O O . ALA A 1 101 ? -7.257 -10.578 20.454 1.00 42.78 101 ALA A O 1
ATOM 767 N N . LYS A 1 102 ? -7.606 -11.699 22.369 1.00 45.94 102 LYS A N 1
ATOM 768 C CA . LYS A 1 102 ? -7.915 -13.001 21.763 1.00 45.94 102 LYS A CA 1
ATOM 769 C C . LYS A 1 102 ? -9.422 -13.089 21.489 1.00 45.94 102 LYS A C 1
ATOM 771 O O . LYS A 1 102 ? -10.206 -12.987 22.429 1.00 45.94 102 LYS A O 1
ATOM 776 N N . PRO A 1 103 ? -9.811 -13.479 20.271 1.00 42.44 103 PRO A N 1
ATOM 777 C CA . PRO A 1 103 ? -10.704 -14.607 20.076 1.00 42.44 103 PRO A CA 1
ATOM 778 C C . PRO A 1 103 ? -9.888 -15.803 19.564 1.00 42.44 103 PRO A C 1
ATOM 780 O O . PRO A 1 103 ? -8.961 -15.668 18.773 1.00 42.44 103 PRO A O 1
ATOM 783 N N . VAL A 1 104 ? -10.228 -16.985 20.065 1.00 48.03 104 VAL A N 1
ATOM 784 C CA . VAL A 1 104 ? -9.471 -18.252 20.044 1.00 48.03 104 VAL A CA 1
ATOM 785 C C . VAL A 1 104 ? -9.272 -18.886 18.645 1.00 48.03 104 VAL A C 1
ATOM 787 O O . VAL A 1 104 ? -8.809 -20.016 18.556 1.00 48.03 104 VAL A O 1
ATOM 790 N N . THR A 1 105 ? -9.547 -18.199 17.530 1.00 45.25 105 THR A N 1
ATOM 791 C CA . THR A 1 105 ? -9.644 -18.861 16.210 1.00 45.25 105 THR A CA 1
ATOM 792 C C . THR A 1 105 ? -8.724 -18.377 15.087 1.00 45.25 105 THR A C 1
ATOM 794 O O . THR A 1 105 ? -8.682 -19.046 14.060 1.00 45.25 105 THR A O 1
ATOM 797 N N . VAL A 1 106 ? -7.919 -17.319 15.232 1.00 48.03 106 VAL A N 1
ATOM 798 C CA . VAL A 1 106 ? -6.891 -16.980 14.220 1.00 48.03 106 VAL A CA 1
ATOM 799 C C . VAL A 1 106 ? -5.628 -16.501 14.926 1.00 48.03 106 VAL A C 1
ATOM 801 O O . VAL A 1 106 ? -5.695 -15.644 15.802 1.00 48.03 106 VAL A O 1
ATOM 804 N N . GLY A 1 107 ? -4.491 -17.117 14.591 1.00 48.88 107 GLY A N 1
ATOM 805 C CA . GLY A 1 107 ? -3.202 -16.909 15.248 1.00 48.88 107 GLY A CA 1
ATOM 806 C C . GLY A 1 107 ? -2.837 -15.434 15.424 1.00 48.88 107 GLY A C 1
ATOM 807 O O . GLY A 1 107 ? -3.130 -14.594 14.579 1.00 48.88 107 GLY A O 1
ATOM 808 N N . THR A 1 108 ? -2.190 -15.129 16.546 1.00 55.19 108 THR A N 1
ATOM 809 C CA . THR A 1 108 ? -1.613 -13.818 16.858 1.00 55.19 108 THR A CA 1
ATOM 810 C C . THR A 1 108 ? -0.837 -13.265 15.661 1.00 55.19 108 THR A C 1
ATOM 812 O O . THR A 1 108 ? 0.144 -13.882 15.242 1.00 55.19 108 THR A O 1
ATOM 815 N N . TYR A 1 109 ? -1.251 -12.114 15.120 1.00 62.44 109 TYR A N 1
ATOM 816 C CA . TYR A 1 109 ? -0.467 -11.411 14.105 1.00 62.44 109 TYR A CA 1
ATOM 817 C C . TYR A 1 109 ? 0.904 -11.058 14.694 1.00 62.44 109 TYR A C 1
ATOM 819 O O . TYR A 1 109 ? 0.987 -10.458 15.767 1.00 62.44 109 TYR A O 1
ATOM 827 N N . THR A 1 110 ? 1.980 -11.459 14.019 1.00 70.62 110 THR A N 1
ATOM 828 C CA . THR A 1 110 ? 3.359 -11.284 14.508 1.00 70.62 110 THR A CA 1
ATOM 829 C C . THR A 1 110 ? 3.907 -9.889 14.212 1.00 70.62 110 THR A C 1
ATOM 831 O O . THR A 1 110 ? 4.803 -9.415 14.906 1.00 70.62 110 THR A O 1
ATOM 834 N N . ASN A 1 111 ? 3.358 -9.213 13.202 1.00 78.88 111 ASN A N 1
ATOM 835 C CA . ASN A 1 111 ? 3.755 -7.880 12.765 1.00 78.88 111 ASN A CA 1
ATOM 836 C C . ASN A 1 111 ? 2.544 -7.095 12.217 1.00 78.88 111 ASN A C 1
ATOM 838 O O . ASN A 1 111 ? 1.470 -7.647 11.967 1.00 78.88 111 ASN A O 1
ATOM 842 N N . VAL A 1 112 ? 2.728 -5.783 12.037 1.00 85.00 112 VAL A N 1
ATOM 843 C CA . VAL A 1 112 ? 1.691 -4.862 11.535 1.00 85.00 112 VAL A CA 1
ATOM 844 C C . VAL A 1 112 ? 1.256 -5.215 10.109 1.00 85.00 112 VAL A C 1
ATOM 846 O O . VAL A 1 112 ? 0.080 -5.081 9.773 1.00 85.00 112 VAL A O 1
ATOM 849 N N . PHE A 1 113 ? 2.184 -5.706 9.286 1.00 88.56 113 PHE A N 1
ATOM 850 C CA . PHE A 1 113 ? 1.902 -6.098 7.910 1.00 88.56 113 PHE A CA 1
ATOM 851 C C . PHE A 1 113 ? 0.872 -7.232 7.837 1.00 88.56 113 PHE A C 1
ATOM 853 O O . PHE A 1 113 ? -0.139 -7.091 7.152 1.00 88.56 113 PHE A O 1
ATOM 860 N N . ASP A 1 114 ? 1.045 -8.300 8.619 1.00 85.56 114 ASP A N 1
ATOM 861 C CA . ASP A 1 114 ? 0.108 -9.428 8.672 1.00 85.56 114 ASP A CA 1
ATOM 862 C C . ASP A 1 114 ? -1.267 -9.009 9.203 1.00 85.56 114 ASP A C 1
ATOM 864 O O . ASP A 1 114 ? -2.292 -9.469 8.696 1.00 85.56 114 ASP A O 1
ATOM 868 N N . PHE A 1 115 ? -1.304 -8.098 10.183 1.00 82.88 115 PHE A N 1
ATOM 869 C CA . PHE A 1 115 ? -2.558 -7.510 10.656 1.00 82.88 115 PHE A CA 1
ATOM 870 C C . PHE A 1 115 ? -3.290 -6.785 9.523 1.00 82.88 115 PHE A C 1
ATOM 872 O O . PHE A 1 115 ? -4.480 -7.018 9.303 1.00 82.88 115 PHE A O 1
ATOM 879 N N . CYS A 1 116 ? -2.583 -5.935 8.778 1.00 85.94 116 CYS A N 1
ATOM 880 C CA . CYS A 1 116 ? -3.164 -5.197 7.665 1.00 85.94 116 CYS A CA 1
ATOM 881 C C . CYS A 1 116 ? -3.621 -6.126 6.538 1.00 85.94 116 CYS A C 1
ATOM 883 O O . CYS A 1 116 ? -4.726 -5.950 6.027 1.00 85.94 116 CYS A O 1
ATOM 885 N N . MET A 1 117 ? -2.849 -7.167 6.214 1.00 86.50 117 MET A N 1
ATOM 886 C CA . MET A 1 117 ? -3.268 -8.213 5.277 1.00 86.50 117 MET A CA 1
ATOM 887 C C . MET A 1 117 ? -4.557 -8.914 5.735 1.00 86.50 117 MET A C 1
ATOM 889 O O . MET A 1 117 ? -5.490 -9.072 4.947 1.00 86.50 117 MET A O 1
ATOM 893 N N . GLY A 1 118 ? -4.655 -9.293 7.013 1.00 82.88 118 GLY A N 1
ATOM 894 C CA . GLY A 1 118 ? -5.836 -9.956 7.574 1.00 82.88 118 GLY A CA 1
ATOM 895 C C . GLY A 1 118 ? -7.077 -9.059 7.625 1.00 82.88 118 GLY A C 1
ATOM 896 O O . GLY A 1 118 ? -8.171 -9.479 7.239 1.00 82.88 118 GLY A O 1
ATOM 897 N N . ARG A 1 119 ? -6.905 -7.799 8.043 1.00 80.12 119 ARG A N 1
ATOM 898 C CA . ARG A 1 119 ? -7.968 -6.784 8.096 1.00 80.12 119 ARG A CA 1
ATOM 899 C C . ARG A 1 119 ? -8.484 -6.440 6.697 1.00 80.12 119 ARG A C 1
ATOM 901 O O . ARG A 1 119 ? -9.692 -6.371 6.494 1.00 80.12 119 ARG A O 1
ATOM 908 N N . CYS A 1 120 ? -7.589 -6.269 5.727 1.00 84.00 120 CYS A N 1
ATOM 909 C CA . C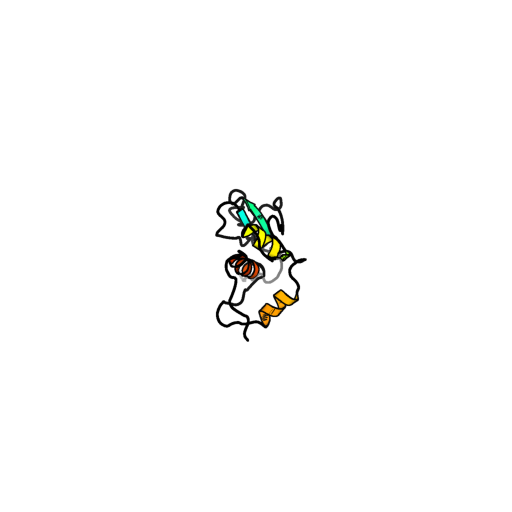YS A 1 120 ? -7.956 -5.904 4.359 1.00 84.00 120 CYS A CA 1
ATOM 910 C C . CYS A 1 120 ? -8.557 -7.056 3.552 1.00 84.00 120 CYS A C 1
ATOM 912 O O . CYS A 1 120 ? -9.251 -6.818 2.568 1.00 84.00 120 CYS A O 1
ATOM 914 N N . ARG A 1 121 ? -8.368 -8.308 3.983 1.00 79.50 121 ARG A N 1
ATOM 915 C CA . ARG A 1 121 ? -9.019 -9.463 3.352 1.00 79.50 121 ARG A CA 1
ATOM 916 C C . ARG A 1 121 ? -10.545 -9.452 3.523 1.00 79.50 121 ARG A C 1
ATOM 918 O O . ARG A 1 121 ? -11.247 -10.030 2.702 1.00 79.50 121 ARG A O 1
ATOM 925 N N . HIS A 1 122 ? -11.044 -8.765 4.552 1.00 63.66 122 HIS A N 1
ATOM 926 C CA . HIS A 1 122 ? -12.469 -8.654 4.878 1.00 63.66 122 HIS A CA 1
ATOM 927 C C . HIS A 1 122 ? -13.025 -7.222 4.736 1.00 63.66 122 HIS A C 1
ATOM 929 O O . HIS A 1 122 ? -14.160 -6.977 5.127 1.00 63.66 122 HIS A O 1
ATOM 935 N N . SER A 1 123 ? -12.256 -6.268 4.191 1.00 55.56 123 SER A N 1
ATOM 936 C CA . SER A 1 123 ? -12.667 -4.855 4.062 1.00 55.56 123 SER A CA 1
ATOM 937 C C . SER A 1 123 ? -13.449 -4.533 2.779 1.00 55.56 123 SER A C 1
ATOM 939 O O . SER A 1 123 ? -13.727 -3.367 2.493 1.00 55.56 123 SER A O 1
ATOM 941 N N . SER A 1 124 ? -13.826 -5.551 1.999 1.00 46.66 124 SER A N 1
ATOM 942 C CA . SER A 1 124 ? -14.866 -5.410 0.978 1.00 46.66 124 SER A CA 1
ATOM 943 C C . SER A 1 124 ? -16.233 -5.493 1.663 1.00 46.66 124 SER A C 1
ATOM 945 O O . SER A 1 124 ? -16.402 -6.234 2.628 1.00 46.66 124 SER A O 1
ATOM 947 N N . ALA A 1 125 ? -17.215 -4.714 1.207 1.00 46.25 125 ALA A N 1
ATOM 948 C CA . ALA A 1 125 ? -18.569 -4.665 1.765 1.00 46.25 125 ALA A CA 1
ATOM 949 C C . ALA A 1 125 ? -19.361 -5.974 1.524 1.00 46.25 125 ALA A C 1
ATOM 951 O O . ALA A 1 125 ? -20.382 -5.987 0.842 1.00 46.25 125 ALA A O 1
ATOM 952 N N . SER A 1 126 ? -18.878 -7.105 2.035 1.00 42.19 126 SER A N 1
ATOM 953 C CA . SER A 1 126 ? -19.494 -8.427 1.876 1.00 42.19 126 SER A CA 1
ATOM 954 C C . SER A 1 126 ? -19.482 -9.269 3.154 1.00 42.19 126 SER A C 1
ATOM 956 O O . SER A 1 126 ? -19.739 -10.465 3.104 1.00 42.19 126 SER A O 1
ATOM 958 N N . VAL A 1 127 ? -19.281 -8.645 4.317 1.00 36.72 127 VAL A N 1
ATOM 959 C CA . VAL A 1 127 ? -19.621 -9.244 5.620 1.00 36.72 127 VAL A CA 1
ATOM 960 C C . VAL A 1 127 ? -20.284 -8.192 6.508 1.00 36.72 127 VAL A C 1
ATOM 962 O O . VAL A 1 127 ? -19.749 -7.731 7.511 1.00 36.72 127 VAL A O 1
ATOM 965 N N . VAL A 1 128 ? -21.480 -7.765 6.100 1.00 45.34 128 VAL A N 1
ATOM 966 C CA . VAL A 1 128 ? -22.449 -7.236 7.064 1.00 45.34 128 VAL A CA 1
ATOM 967 C C . VAL A 1 128 ? -23.027 -8.436 7.817 1.00 45.34 128 VAL A C 1
ATOM 969 O O . VAL A 1 128 ? -23.438 -9.407 7.190 1.00 45.34 128 VAL A O 1
ATOM 972 N N . LEU A 1 129 ? -23.076 -8.305 9.147 1.00 40.09 129 LEU A N 1
ATOM 973 C CA . LEU A 1 129 ? -23.642 -9.222 10.145 1.00 40.09 129 LEU A CA 1
ATOM 974 C C . LEU A 1 129 ? -22.846 -10.509 10.418 1.00 40.09 129 LEU A C 1
ATOM 976 O O . LEU A 1 129 ? -23.046 -11.509 9.750 1.00 40.09 129 LEU A O 1
ATOM 980 N N . VAL A 1 130 ? -22.040 -10.515 11.485 1.00 39.03 130 VAL A N 1
ATOM 981 C CA . VAL A 1 130 ? -22.373 -11.164 12.774 1.00 39.03 130 VAL A CA 1
ATOM 982 C C . VAL A 1 130 ? -21.480 -10.498 13.825 1.00 39.03 130 VAL A C 1
ATOM 984 O O . VAL A 1 130 ? -20.285 -10.444 13.603 1.00 39.03 130 VAL A O 1
ATOM 987 N N . PHE A 1 131 ? -22.052 -9.952 14.900 1.00 39.16 131 PHE A N 1
ATOM 988 C CA . PHE A 1 131 ? -21.453 -9.588 16.207 1.00 39.16 131 PHE A CA 1
ATOM 989 C C . PHE A 1 131 ? -22.083 -8.294 16.740 1.00 39.16 131 PHE A C 1
ATOM 991 O O . PHE A 1 131 ? -21.423 -7.289 16.984 1.00 39.16 131 PHE A O 1
ATOM 998 N N . LEU A 1 132 ? -23.394 -8.351 16.949 1.00 28.58 132 LEU A N 1
ATOM 999 C CA . LEU A 1 132 ? -24.073 -7.575 17.979 1.00 28.58 132 LEU A CA 1
ATOM 1000 C C . LEU A 1 132 ? -24.829 -8.610 18.822 1.00 28.58 132 LEU A C 1
ATOM 1002 O O . LEU A 1 132 ? -25.687 -9.292 18.258 1.00 28.58 132 LEU A O 1
ATOM 1006 N N . PRO A 1 133 ? -24.474 -8.827 20.101 1.00 38.75 133 PRO A N 1
ATOM 1007 C CA . PRO A 1 133 ? -25.331 -9.586 20.995 1.00 38.75 133 PRO A CA 1
ATOM 1008 C C . PRO A 1 133 ? -26.474 -8.687 21.514 1.00 38.75 133 PRO A C 1
ATOM 1010 O O . PRO A 1 133 ? -26.313 -7.462 21.514 1.00 38.75 133 PRO A O 1
ATOM 1013 N N . PRO A 1 134 ? -27.618 -9.288 21.893 1.00 50.16 134 PRO A N 1
ATOM 1014 C CA . PRO A 1 134 ? -28.783 -8.586 22.437 1.00 50.16 134 PRO A CA 1
ATOM 1015 C C . PRO A 1 134 ? -28.517 -7.933 23.798 1.00 50.16 134 PRO A C 1
ATOM 1017 O O . PRO A 1 134 ? -27.637 -8.431 24.540 1.00 50.16 134 PRO A O 1
#

Foldseek 3Di:
DDDDDDDDDDDDDDDDPPPPPPQAWDWDPPDPFWIATLQLFIDGPVQADPPRRDHPPVGDALACVQPPVVLLAGPDLRNQLSVQSPPVNDDVVVVVVLVVDDDPPDDRDPDSSVVSNVSSVPRHPPDDDDDDDD

Sequence (134 aa):
DVVGDSPSPSLSSRKDICFIEPIVCRSTVQGRHLISDDNGYVCSALSINPWSHCCPTTGDRFSCQGCKLDLQCCNSYEYCVSCCLNPSKIKKEDVLKLKVAKPVTVGTYTNVFDFCMGRCRHSSASVVLVFLPP

pLDDT: mean 70.72, std 20.08, range [28.58, 95.06]

Organism: Sorghum bicolor (NCBI:txid4558)

Secondary structure (DSSP, 8-state):
--------------------------B-TT-SSEEEBTT-EEEETTTS-TTT-PPPTTSEES--TTEEGGGTEES-HHHHHHHHT-TTTS-HHHHHHHHH---TTS---SSHHHHHHHHHTT-SS----S----

Radius of gyration: 23.74 Å; chains: 1; bounding box: 99×38×38 Å